Protein AF-A0A927UMN8-F1 (afdb_monomer)

Sequence (139 aa):
MKNSNGKIIIFMALLTMYALVTGAAAFLFEYYTVSTSEGELIFSFAMSWQLLLFIFELITIIIQLVTLILIFKKGTQKRYRILFVAGMCAVGAAALVTVYTIIADGFKPYPAGIYLTYTLLILIVRGIVIPKCIRKNYV

Mean predicted aligned error: 7.14 Å

Solvent-accessible surface area (backbone atoms only — not comparable to full-atom values): 7418 Å² total; per-residue (Å²): 132,80,73,59,62,60,54,53,53,50,50,43,53,51,47,52,52,49,45,51,53,48,50,50,50,49,51,52,52,52,50,50,52,41,64,77,39,78,68,48,86,77,79,44,86,69,58,58,52,56,53,51,49,46,50,55,42,46,52,30,46,51,53,36,46,55,34,49,56,47,36,73,77,58,71,45,74,68,50,52,50,51,36,34,50,35,18,45,50,42,28,51,53,35,46,51,51,29,54,47,39,32,70,76,72,37,94,31,74,72,66,31,46,54,41,46,53,50,26,50,49,39,34,49,45,43,38,42,46,53,41,55,64,53,51,73,76,78,114

Nearest PDB structures (foldseek):
  3plt-assembly1_B  TM=2.839E-01  e=5.819E+00  Saccharomyces cerevisiae
  3plt-assembly2_C-2  TM=2.879E-01  e=9.070E+00  Saccharomyces cerevisiae

Foldseek 3Di:
DPPLLVVLVVLLVVLVVVLVVLVVVLVVLVVVQCVVCVNPPPPDVVSVLSNVLSVLLNVLSVQLNVLSVVCSVPNDPVSLVSQQVSLVSNLVSLVVNLVVCCVPVNPDCPPNVVSVVVSVCSCPVRNPVSSVSNVVVV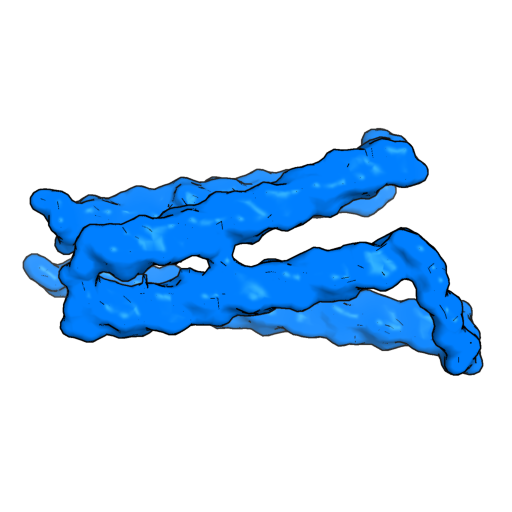D

Secondary structure (DSSP, 8-state):
-THHHHHHHHHHHHHHHHHHHHHHHHHHHHHHHHHHTTT-----TTHHHHHHHHHHHHHHHHHHHHHHHHHHH---HHHHHHHHHHHHHHHHHHHHHHHHHHHHH-S-TTTHHHHHHHHHHHIIIIIIIHHHHHHTTT-

pLDDT: mean 78.77, std 10.91, range [44.47, 92.69]

Radius of gyration: 17.11 Å; Cα contacts (8 Å, |Δi|>4): 117; chains: 1; bounding box: 51×21×45 Å

Structure (mmCIF, N/CA/C/O backbone):
data_AF-A0A927UMN8-F1
#
_entry.id   AF-A0A927UMN8-F1
#
loop_
_atom_site.group_PDB
_atom_site.id
_atom_site.type_symbol
_atom_site.label_atom_id
_atom_site.label_alt_id
_atom_site.label_comp_id
_atom_site.label_asym_id
_atom_site.label_entity_id
_atom_site.label_seq_id
_atom_site.pdbx_PDB_ins_code
_atom_site.Cartn_x
_atom_site.Cartn_y
_atom_site.Cartn_z
_atom_site.occupancy
_atom_site.B_iso_or_equiv
_atom_site.auth_seq_id
_atom_site.auth_comp_id
_atom_site.auth_asym_id
_atom_site.auth_atom_id
_atom_site.pdbx_PDB_model_num
ATOM 1 N N . MET A 1 1 ? -21.154 -8.378 19.586 1.00 44.47 1 MET A N 1
ATOM 2 C CA . MET A 1 1 ? -19.910 -7.569 19.488 1.00 44.47 1 MET A CA 1
ATOM 3 C C . MET A 1 1 ? -18.595 -8.358 19.279 1.00 44.47 1 MET A C 1
ATOM 5 O O . MET A 1 1 ? -17.577 -7.714 19.084 1.00 44.47 1 MET A O 1
ATOM 9 N N . LYS A 1 2 ? -18.554 -9.706 19.223 1.00 45.56 2 LYS A N 1
ATOM 10 C CA . LYS A 1 2 ? -17.284 -10.475 19.102 1.00 45.56 2 LYS A CA 1
ATOM 11 C C . LYS A 1 2 ? -16.654 -10.559 17.688 1.00 45.56 2 LYS A C 1
ATOM 13 O O . LYS A 1 2 ? -15.462 -10.805 17.581 1.00 45.56 2 LYS A O 1
ATOM 18 N N . ASN A 1 3 ? -17.410 -10.308 16.611 1.00 53.72 3 ASN A N 1
ATOM 19 C CA . ASN A 1 3 ? -16.966 -10.567 15.223 1.00 53.72 3 ASN A CA 1
ATOM 20 C C . ASN A 1 3 ? -16.183 -9.424 14.534 1.00 53.72 3 ASN A C 1
ATOM 22 O O . ASN A 1 3 ? -15.654 -9.619 13.441 1.00 53.72 3 ASN A O 1
ATOM 26 N N . SER A 1 4 ? -16.118 -8.228 15.132 1.00 62.22 4 SER A N 1
ATOM 27 C CA . SER A 1 4 ? -15.424 -7.064 14.543 1.00 62.22 4 SER A CA 1
ATOM 28 C C . SER A 1 4 ? -13.898 -7.183 14.665 1.00 62.22 4 SER A C 1
ATOM 30 O O . SER A 1 4 ? -13.160 -6.920 13.717 1.00 62.22 4 SER A O 1
ATOM 32 N N . ASN A 1 5 ? -13.424 -7.677 15.812 1.00 72.19 5 ASN A N 1
ATOM 33 C CA . ASN A 1 5 ? -12.001 -7.715 16.151 1.00 72.19 5 ASN A CA 1
ATOM 34 C C . ASN A 1 5 ? -11.208 -8.693 15.273 1.00 72.19 5 ASN A C 1
ATOM 36 O O . ASN A 1 5 ? -10.109 -8.361 14.840 1.00 72.19 5 ASN A O 1
ATOM 40 N N . GLY A 1 6 ? -11.786 -9.853 14.940 1.00 79.88 6 GLY A N 1
ATOM 41 C CA . GLY A 1 6 ? -11.154 -10.821 14.037 1.00 79.88 6 GLY A CA 1
ATOM 42 C C . GLY A 1 6 ? -10.919 -10.255 12.634 1.00 79.88 6 GLY A C 1
ATOM 43 O O . GLY A 1 6 ? -9.853 -10.448 12.059 1.00 79.88 6 GLY A O 1
ATOM 44 N N . LYS A 1 7 ? -11.865 -9.464 12.108 1.00 81.38 7 LYS A N 1
ATOM 45 C CA . LYS A 1 7 ? -11.720 -8.813 10.795 1.00 81.38 7 LYS A CA 1
ATOM 46 C C . LYS A 1 7 ? -10.606 -7.770 10.791 1.00 81.38 7 LYS A C 1
ATOM 48 O O . LYS A 1 7 ? -9.854 -7.694 9.828 1.00 81.38 7 LYS A O 1
ATOM 53 N N . ILE A 1 8 ? -10.482 -6.989 11.866 1.00 83.62 8 ILE A N 1
ATOM 54 C CA . ILE A 1 8 ? -9.401 -6.002 11.998 1.00 83.62 8 ILE A CA 1
ATOM 55 C C . ILE A 1 8 ? -8.039 -6.707 12.026 1.00 83.62 8 ILE A C 1
ATOM 57 O O . ILE A 1 8 ? -7.129 -6.265 11.335 1.00 83.62 8 ILE A O 1
ATOM 61 N N . ILE A 1 9 ? -7.912 -7.827 12.748 1.00 86.50 9 ILE A N 1
ATOM 62 C CA . ILE A 1 9 ? -6.679 -8.634 12.778 1.00 86.50 9 ILE A CA 1
ATOM 63 C C . ILE A 1 9 ? -6.326 -9.166 11.386 1.00 86.50 9 ILE A C 1
ATOM 65 O O . ILE A 1 9 ? -5.179 -9.037 10.966 1.00 86.50 9 ILE A O 1
ATOM 69 N N . ILE A 1 10 ? -7.307 -9.682 10.641 1.00 88.56 10 ILE A N 1
ATOM 70 C CA . ILE A 1 10 ? -7.097 -10.144 9.261 1.00 88.56 10 ILE A CA 1
ATOM 71 C C . ILE A 1 10 ? -6.607 -8.997 8.368 1.00 88.56 10 ILE A C 1
ATOM 73 O O . ILE A 1 10 ? -5.646 -9.172 7.626 1.00 88.56 10 ILE A O 1
ATOM 77 N N . PHE A 1 11 ? -7.218 -7.810 8.451 1.00 88.62 11 PHE A N 1
ATOM 78 C CA . PHE A 1 11 ? -6.776 -6.665 7.650 1.00 88.62 11 PHE A CA 1
ATOM 79 C C . PHE A 1 11 ? -5.403 -6.134 8.062 1.00 88.62 11 PHE A C 1
ATOM 81 O O . PHE A 1 11 ? -4.653 -5.694 7.193 1.00 88.62 11 PHE A O 1
ATOM 88 N N . MET A 1 12 ? -5.047 -6.202 9.348 1.00 88.44 12 MET A N 1
ATOM 89 C CA . MET A 1 12 ? -3.688 -5.892 9.796 1.00 88.44 12 MET A CA 1
ATOM 90 C C . MET A 1 12 ? -2.686 -6.876 9.188 1.00 88.44 12 MET A C 1
ATOM 92 O O . MET A 1 12 ? -1.733 -6.433 8.561 1.00 88.44 12 MET A O 1
ATOM 96 N N . ALA A 1 13 ? -2.940 -8.185 9.280 1.00 88.19 13 ALA A N 1
ATOM 97 C CA . ALA A 1 13 ? -2.072 -9.201 8.683 1.00 88.19 13 ALA A CA 1
ATOM 98 C C . ALA A 1 13 ? -1.935 -9.022 7.161 1.00 88.19 13 ALA A C 1
ATOM 100 O O . ALA A 1 13 ? -0.827 -9.076 6.628 1.00 88.19 13 ALA A O 1
ATOM 101 N N . LEU A 1 14 ? -3.042 -8.735 6.469 1.00 89.62 14 LEU A N 1
ATOM 102 C CA . LEU A 1 14 ? -3.048 -8.484 5.028 1.00 89.62 14 LEU A CA 1
ATOM 103 C C . LEU A 1 14 ? -2.192 -7.264 4.659 1.00 89.62 14 LEU A C 1
ATOM 105 O O . LEU A 1 14 ? -1.382 -7.346 3.742 1.00 89.62 14 LEU A O 1
ATOM 109 N N . LEU A 1 15 ? -2.337 -6.148 5.380 1.00 89.25 15 LEU A N 1
ATOM 110 C CA . LEU A 1 15 ? -1.537 -4.943 5.142 1.00 89.25 15 LEU A CA 1
ATOM 11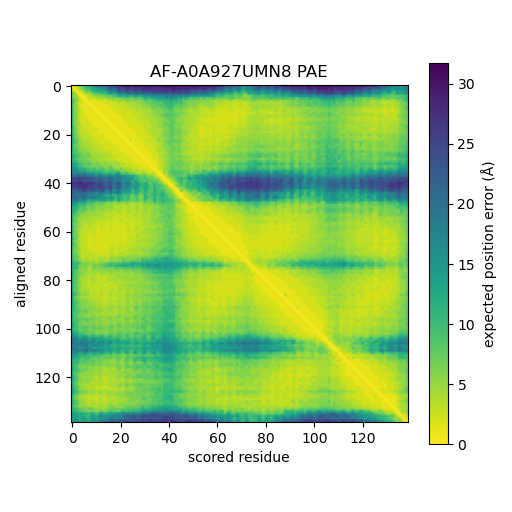1 C C . LEU A 1 15 ? -0.061 -5.144 5.500 1.00 89.25 15 LEU A C 1
ATOM 113 O O . LEU A 1 15 ? 0.798 -4.606 4.808 1.00 89.25 15 LEU A O 1
ATOM 117 N N . THR A 1 16 ? 0.252 -5.931 6.530 1.00 88.69 16 THR A N 1
ATOM 118 C CA . THR A 1 16 ? 1.638 -6.295 6.858 1.00 88.69 16 THR A CA 1
ATOM 119 C C . THR A 1 16 ? 2.269 -7.124 5.744 1.00 88.69 16 THR A C 1
ATOM 121 O O . THR A 1 16 ? 3.373 -6.805 5.310 1.00 88.69 16 THR A O 1
ATOM 124 N N . MET A 1 17 ? 1.565 -8.132 5.221 1.00 87.31 17 MET A N 1
ATOM 125 C CA . MET A 1 17 ? 2.035 -8.887 4.054 1.00 87.31 17 MET A CA 1
ATOM 126 C C . MET A 1 17 ? 2.243 -7.974 2.846 1.00 87.31 17 MET A C 1
ATOM 128 O O . MET A 1 17 ? 3.256 -8.076 2.161 1.00 87.31 17 MET A O 1
ATOM 132 N N . TYR A 1 18 ? 1.326 -7.034 2.624 1.00 86.12 18 TYR A N 1
ATOM 133 C CA . TYR A 1 18 ? 1.441 -6.060 1.545 1.00 86.12 18 TYR A CA 1
ATOM 134 C C . TYR A 1 18 ? 2.675 -5.157 1.701 1.00 86.12 18 TYR A C 1
ATOM 136 O O . TYR A 1 18 ? 3.393 -4.930 0.731 1.00 86.12 18 TYR A O 1
ATOM 144 N N . ALA A 1 19 ? 2.973 -4.699 2.923 1.00 85.56 19 ALA A N 1
ATOM 145 C CA . ALA A 1 19 ? 4.181 -3.929 3.218 1.00 85.56 19 ALA A CA 1
ATOM 146 C C . ALA A 1 19 ? 5.458 -4.732 2.938 1.00 85.56 19 ALA A C 1
ATOM 148 O O . ALA A 1 19 ? 6.384 -4.198 2.333 1.00 85.56 19 ALA A O 1
ATOM 149 N N . LEU A 1 20 ? 5.497 -6.009 3.334 1.00 87.00 20 LEU A N 1
ATOM 150 C CA . LEU A 1 20 ? 6.648 -6.885 3.093 1.00 87.00 20 LEU A CA 1
ATOM 151 C C . LEU A 1 20 ? 6.884 -7.109 1.599 1.00 87.00 20 LEU A C 1
ATOM 153 O O . LEU A 1 20 ? 8.012 -6.975 1.138 1.00 87.00 20 LEU A O 1
ATOM 157 N N . VAL A 1 21 ? 5.824 -7.394 0.837 1.00 84.69 21 VAL A N 1
ATOM 158 C CA . VAL A 1 21 ? 5.919 -7.575 -0.619 1.00 84.69 21 VAL A CA 1
ATOM 159 C C . VAL A 1 21 ? 6.356 -6.277 -1.302 1.00 84.69 21 VAL A C 1
ATOM 161 O O . VAL A 1 21 ? 7.235 -6.313 -2.157 1.00 84.69 21 VAL A O 1
ATOM 164 N N . THR A 1 22 ? 5.808 -5.130 -0.889 1.00 83.81 22 THR A N 1
ATOM 165 C CA . THR A 1 22 ? 6.197 -3.812 -1.424 1.00 83.81 22 THR A CA 1
ATOM 166 C C . THR A 1 22 ? 7.666 -3.506 -1.124 1.00 83.81 22 THR A C 1
ATOM 168 O O . THR A 1 22 ? 8.401 -3.079 -2.009 1.00 83.81 22 THR A O 1
ATOM 171 N N . GLY A 1 23 ? 8.119 -3.764 0.106 1.00 81.94 23 GLY A N 1
ATOM 172 C CA . GLY A 1 23 ? 9.514 -3.570 0.503 1.00 81.94 23 GLY A CA 1
ATOM 173 C C . GLY A 1 23 ? 10.474 -4.501 -0.240 1.00 81.94 23 GLY A C 1
ATOM 174 O O . GLY A 1 23 ? 11.506 -4.050 -0.726 1.00 81.94 23 GLY A O 1
ATOM 175 N N . ALA A 1 24 ? 10.114 -5.779 -0.395 1.00 79.62 24 ALA A N 1
ATOM 176 C CA . ALA A 1 24 ? 10.900 -6.736 -1.172 1.00 79.62 24 ALA A CA 1
ATOM 177 C C . ALA A 1 24 ? 10.989 -6.333 -2.652 1.00 79.62 24 ALA A C 1
ATOM 179 O O . ALA A 1 24 ? 12.064 -6.414 -3.240 1.00 79.62 24 ALA A O 1
ATOM 180 N N . ALA A 1 25 ? 9.890 -5.855 -3.243 1.00 80.56 25 ALA A N 1
ATOM 181 C CA . ALA A 1 25 ? 9.877 -5.355 -4.614 1.00 80.56 25 ALA A CA 1
ATOM 182 C C . ALA A 1 25 ? 10.769 -4.116 -4.782 1.00 80.56 25 ALA A C 1
ATOM 184 O O . ALA A 1 25 ? 11.542 -4.059 -5.735 1.00 80.56 25 ALA A O 1
ATOM 185 N N . ALA A 1 26 ? 10.717 -3.166 -3.842 1.00 80.38 26 ALA A N 1
ATOM 186 C CA . ALA A 1 26 ? 11.587 -1.992 -3.849 1.00 80.38 26 ALA A CA 1
ATOM 187 C C . ALA A 1 26 ? 13.073 -2.379 -3.750 1.00 80.38 26 ALA A C 1
ATOM 189 O O . ALA A 1 26 ? 13.887 -1.881 -4.522 1.00 80.38 26 ALA A O 1
ATOM 190 N N . PHE A 1 27 ? 13.412 -3.320 -2.862 1.00 78.62 27 PHE A N 1
ATOM 191 C CA . PHE A 1 27 ? 14.780 -3.816 -2.707 1.00 78.62 27 PHE A CA 1
ATOM 192 C C . PHE A 1 27 ? 15.284 -4.542 -3.961 1.00 78.62 27 PHE A C 1
ATOM 194 O O . PHE A 1 27 ? 16.393 -4.285 -4.420 1.00 78.62 27 PHE A O 1
ATOM 201 N N . LEU A 1 28 ? 14.470 -5.427 -4.547 1.00 80.12 28 LEU A N 1
ATOM 202 C CA . LEU A 1 28 ? 14.819 -6.120 -5.792 1.00 80.12 28 LEU A CA 1
ATOM 203 C C . LEU A 1 28 ? 14.986 -5.145 -6.961 1.00 80.12 28 LEU A C 1
ATOM 205 O O . LEU A 1 28 ? 15.874 -5.331 -7.789 1.00 80.12 28 LEU A O 1
ATOM 209 N N . PHE A 1 29 ? 14.152 -4.109 -7.019 1.00 76.56 29 PHE A N 1
ATOM 210 C CA . PHE A 1 29 ? 14.243 -3.062 -8.028 1.00 76.56 29 PHE A CA 1
ATOM 211 C C . PHE A 1 29 ? 15.541 -2.254 -7.905 1.00 76.56 29 PHE A C 1
ATOM 213 O O . PHE A 1 29 ? 16.235 -2.039 -8.902 1.00 76.56 29 PHE A O 1
ATOM 220 N N . GLU A 1 30 ? 15.899 -1.845 -6.687 1.00 74.56 30 GLU A N 1
ATOM 221 C CA . GLU A 1 30 ? 17.156 -1.147 -6.412 1.00 74.56 30 GLU A CA 1
ATOM 222 C C . GLU A 1 30 ? 18.367 -2.040 -6.719 1.00 74.56 30 GLU A C 1
ATOM 224 O O . GLU A 1 30 ? 19.275 -1.619 -7.434 1.00 74.56 30 GLU A O 1
ATOM 229 N N . TYR A 1 31 ? 18.341 -3.303 -6.281 1.00 78.00 31 TYR A N 1
ATOM 230 C CA . TYR A 1 31 ? 19.392 -4.278 -6.579 1.00 78.00 31 TYR A CA 1
ATOM 231 C C . TYR A 1 31 ? 19.580 -4.484 -8.085 1.00 78.00 31 TYR A C 1
ATOM 233 O O . TYR A 1 31 ? 20.708 -4.421 -8.575 1.00 78.00 31 TYR A O 1
ATOM 241 N N . TYR A 1 32 ? 18.486 -4.689 -8.830 1.00 75.19 32 TYR A N 1
ATOM 242 C CA . TYR A 1 32 ? 18.534 -4.826 -10.285 1.00 75.19 32 TYR A CA 1
ATOM 243 C C . TYR A 1 32 ? 19.187 -3.596 -10.913 1.00 75.19 32 TYR A C 1
ATOM 245 O O . TYR A 1 32 ? 20.148 -3.746 -11.660 1.00 75.19 32 TYR A O 1
ATOM 253 N N . THR A 1 33 ? 18.741 -2.400 -10.521 1.00 71.00 33 THR A N 1
ATOM 254 C CA . THR A 1 33 ? 19.280 -1.126 -11.013 1.00 71.00 33 THR A CA 1
ATOM 255 C C . THR A 1 33 ? 20.793 -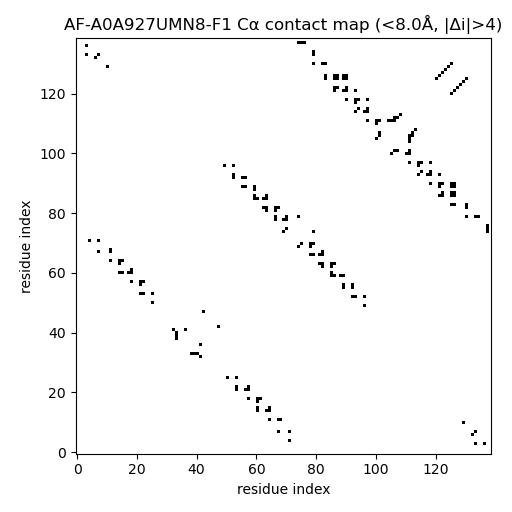1.051 -10.828 1.00 71.00 33 THR A C 1
ATOM 257 O O . THR A 1 33 ? 21.507 -0.895 -11.816 1.00 71.00 33 THR A O 1
ATOM 260 N N . VAL A 1 34 ? 21.280 -1.257 -9.599 1.00 72.94 34 VAL A N 1
ATOM 261 C CA . VAL A 1 34 ? 22.714 -1.204 -9.262 1.00 72.94 34 VAL A CA 1
ATOM 262 C C . VAL A 1 34 ? 23.515 -2.277 -10.004 1.00 72.94 34 VAL A C 1
ATOM 264 O O . VAL A 1 34 ? 24.623 -2.016 -10.469 1.00 72.94 34 VAL A O 1
ATOM 267 N N . SER A 1 35 ? 22.963 -3.488 -10.131 1.00 74.81 35 SER A N 1
ATOM 268 C CA . SER A 1 35 ? 23.640 -4.601 -10.805 1.00 74.81 35 SER A CA 1
ATOM 269 C C . SER A 1 35 ? 23.769 -4.387 -12.315 1.00 74.81 35 SER A C 1
ATOM 271 O O . SER A 1 35 ? 24.815 -4.680 -12.886 1.00 74.81 35 SER A O 1
ATOM 273 N N . THR A 1 36 ? 22.736 -3.837 -12.962 1.00 74.31 36 THR A N 1
ATOM 274 C CA . THR A 1 36 ? 22.752 -3.548 -14.404 1.00 74.31 36 THR A CA 1
ATOM 275 C C . THR A 1 36 ? 23.567 -2.319 -14.765 1.00 74.31 36 THR A C 1
ATOM 277 O O . THR A 1 36 ? 23.966 -2.178 -15.916 1.00 74.31 36 THR A O 1
ATOM 280 N N . SER A 1 37 ? 23.802 -1.430 -13.804 1.00 67.44 37 SER A N 1
ATOM 281 C CA . SER A 1 37 ? 24.564 -0.208 -14.015 1.00 67.44 37 SER A CA 1
ATOM 282 C C . SER A 1 37 ? 26.052 -0.346 -13.684 1.00 67.44 37 SER A C 1
ATOM 284 O O . SER A 1 37 ? 26.757 0.656 -13.681 1.00 67.44 37 SER A O 1
ATOM 286 N N . GLU A 1 38 ? 26.529 -1.557 -13.367 1.00 69.69 38 GLU A N 1
ATOM 287 C CA . GLU A 1 38 ? 27.914 -1.835 -12.944 1.00 69.69 38 GLU A CA 1
ATOM 288 C C . GLU A 1 38 ? 28.399 -0.944 -11.777 1.00 69.69 38 GLU A C 1
ATOM 290 O O . GLU A 1 38 ? 29.594 -0.728 -11.585 1.00 69.69 38 GLU A O 1
ATOM 295 N N . GLY A 1 39 ? 27.472 -0.433 -10.959 1.00 60.06 39 GLY A N 1
ATOM 296 C CA . GLY A 1 39 ? 27.776 0.499 -9.871 1.00 60.06 39 GLY A CA 1
ATOM 297 C C . GLY A 1 39 ? 27.834 1.978 -10.273 1.00 60.06 39 GLY A C 1
ATOM 298 O O . GLY A 1 39 ? 27.960 2.828 -9.389 1.00 60.06 39 GLY A O 1
ATOM 299 N N . GLU A 1 40 ? 27.663 2.326 -11.551 1.00 57.72 40 GLU A N 1
ATOM 300 C CA . GLU A 1 40 ? 27.357 3.704 -11.932 1.00 57.72 40 GLU A CA 1
ATOM 301 C C . GLU A 1 40 ? 25.923 4.030 -11.495 1.00 57.72 40 GLU A C 1
ATOM 303 O O . GLU A 1 40 ? 24.980 3.290 -11.769 1.00 57.72 40 GLU A O 1
ATOM 308 N N . LEU A 1 41 ? 25.722 5.128 -10.765 1.00 55.03 41 LEU A N 1
ATOM 309 C CA . LEU A 1 41 ? 24.382 5.577 -10.380 1.00 55.03 41 LEU A CA 1
ATOM 310 C C . LEU A 1 41 ? 23.649 6.107 -11.619 1.00 55.03 41 LEU A C 1
ATOM 312 O O . LEU A 1 41 ? 23.593 7.314 -11.859 1.00 55.03 41 LEU A O 1
ATOM 316 N N . ILE A 1 42 ? 23.055 5.209 -12.406 1.00 53.62 42 ILE A N 1
ATOM 317 C CA . ILE A 1 42 ? 22.145 5.579 -13.490 1.00 53.62 42 ILE A CA 1
ATOM 318 C C . ILE A 1 42 ? 20.808 5.965 -12.846 1.00 53.62 42 ILE A C 1
ATOM 320 O O . ILE A 1 42 ? 19.839 5.207 -12.834 1.00 53.62 42 ILE A O 1
ATOM 324 N N . PHE A 1 43 ? 20.743 7.179 -12.295 1.00 51.53 43 PHE A N 1
ATOM 325 C CA . PHE A 1 43 ? 19.476 7.836 -11.987 1.00 51.53 43 PHE A CA 1
ATOM 326 C C . PHE A 1 43 ? 18.786 8.201 -13.305 1.00 51.53 43 PHE A C 1
ATOM 328 O O . PHE A 1 43 ? 18.781 9.355 -13.733 1.00 51.53 43 PHE A O 1
ATOM 335 N N . SER A 1 44 ? 18.195 7.214 -13.983 1.00 59.44 44 SER A N 1
ATOM 336 C CA . SER A 1 44 ? 17.260 7.531 -15.056 1.00 59.44 44 SER A CA 1
ATOM 337 C C . SER A 1 4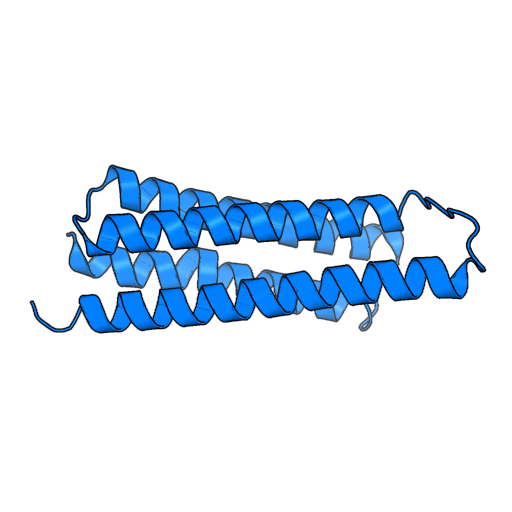4 ? 16.006 8.148 -14.434 1.00 59.44 44 SER A C 1
ATOM 339 O O . SER A 1 44 ? 15.511 7.704 -13.393 1.00 59.44 44 SER A O 1
ATOM 341 N N . PHE A 1 45 ? 15.465 9.174 -15.088 1.00 55.44 45 PHE A N 1
ATOM 342 C CA . PHE A 1 45 ? 14.227 9.830 -14.664 1.00 55.44 45 PHE A CA 1
ATOM 343 C C . PHE A 1 45 ? 13.014 8.883 -14.697 1.00 55.44 45 PHE A C 1
ATOM 345 O O . PHE A 1 45 ? 11.949 9.273 -14.259 1.00 55.44 45 PHE A O 1
ATOM 352 N N . ALA A 1 46 ? 13.130 7.660 -15.219 1.00 59.59 46 ALA A N 1
ATOM 353 C CA . ALA A 1 46 ? 12.083 6.643 -15.128 1.00 59.59 46 ALA A CA 1
ATOM 354 C C . ALA A 1 46 ? 12.208 5.811 -13.835 1.00 59.59 46 ALA A C 1
ATOM 356 O O . ALA A 1 46 ? 11.205 5.517 -13.182 1.00 59.59 46 ALA A O 1
ATOM 357 N N . MET A 1 47 ? 13.438 5.487 -13.416 1.00 61.75 47 MET A N 1
ATOM 358 C CA . MET A 1 47 ? 13.701 4.660 -12.231 1.00 61.75 47 MET A CA 1
ATOM 359 C C . MET A 1 47 ? 13.473 5.404 -10.908 1.00 61.75 47 MET A C 1
ATOM 361 O O . MET A 1 47 ? 12.957 4.825 -9.949 1.00 61.75 47 MET A O 1
ATOM 365 N N . SER A 1 48 ? 13.788 6.700 -10.853 1.00 66.12 48 SER A N 1
ATOM 366 C CA . SER A 1 48 ? 13.620 7.517 -9.641 1.00 66.12 48 SER A CA 1
ATOM 367 C C . SER A 1 48 ? 12.158 7.662 -9.198 1.00 66.12 48 SER A C 1
ATOM 369 O O . SER A 1 48 ? 11.869 7.715 -8.000 1.00 66.12 48 SER A O 1
ATOM 371 N N . TRP A 1 49 ? 11.213 7.665 -10.141 1.00 68.69 49 TRP A N 1
ATOM 372 C CA . TRP A 1 49 ? 9.789 7.791 -9.825 1.00 68.69 49 TRP A CA 1
ATOM 373 C C . TRP A 1 49 ? 9.190 6.485 -9.313 1.00 68.69 49 TRP A C 1
ATOM 375 O O . TRP A 1 49 ? 8.392 6.524 -8.379 1.00 68.69 49 TRP A O 1
ATOM 385 N N . GLN A 1 50 ? 9.599 5.332 -9.851 1.00 71.81 50 GLN A N 1
ATOM 386 C CA . GLN A 1 50 ? 9.150 4.022 -9.355 1.00 71.81 50 GLN A CA 1
ATOM 387 C C . GLN A 1 50 ? 9.543 3.813 -7.885 1.00 71.81 50 GLN A C 1
ATOM 389 O O . GLN A 1 50 ? 8.720 3.362 -7.087 1.00 71.81 50 GLN A O 1
ATOM 394 N N . LEU A 1 51 ? 10.749 4.239 -7.496 1.00 75.25 51 LEU A N 1
ATOM 395 C CA . LEU A 1 51 ? 11.192 4.200 -6.101 1.00 75.25 51 LEU A CA 1
ATOM 396 C C . LEU A 1 51 ? 10.353 5.118 -5.196 1.00 75.25 51 LEU A C 1
ATOM 398 O O . LEU A 1 51 ? 9.896 4.693 -4.134 1.00 75.25 51 LEU A O 1
ATOM 402 N N . LEU A 1 52 ? 10.087 6.357 -5.628 1.00 77.44 52 LEU A N 1
ATOM 403 C CA . LEU A 1 52 ? 9.207 7.278 -4.896 1.00 77.44 52 LEU A CA 1
ATOM 4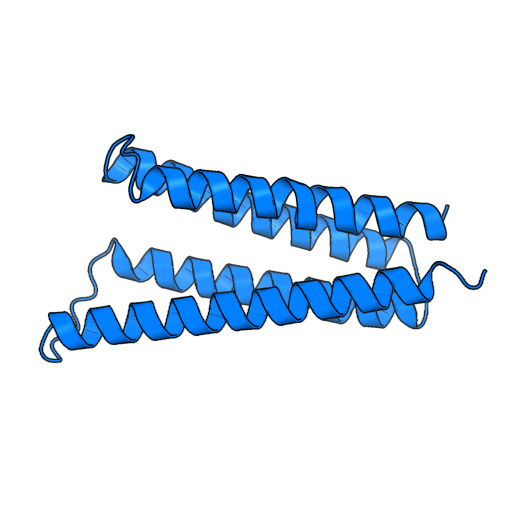04 C C . LEU A 1 52 ? 7.809 6.686 -4.687 1.00 77.44 52 LEU A C 1
ATOM 406 O O . LEU A 1 52 ? 7.228 6.836 -3.613 1.00 77.44 52 LEU A O 1
ATOM 410 N N . LEU A 1 53 ? 7.279 5.980 -5.683 1.00 77.69 53 LEU A N 1
ATOM 411 C CA . LEU A 1 53 ? 5.973 5.331 -5.604 1.00 77.69 53 LEU A CA 1
ATOM 412 C C . LEU A 1 53 ? 5.954 4.196 -4.577 1.00 77.69 53 LEU A C 1
ATOM 414 O O . LEU A 1 53 ? 5.023 4.143 -3.772 1.00 77.69 53 LEU A O 1
ATOM 418 N N . PHE A 1 54 ? 6.999 3.363 -4.523 1.00 80.50 54 PHE A N 1
ATOM 419 C CA . PHE A 1 54 ? 7.141 2.362 -3.461 1.00 80.50 54 PHE A CA 1
ATOM 420 C C . PHE A 1 54 ? 7.202 3.004 -2.069 1.00 80.50 54 PHE A C 1
ATOM 422 O O . PHE A 1 54 ? 6.575 2.509 -1.130 1.00 80.50 54 PHE A O 1
ATOM 429 N N . ILE A 1 55 ? 7.891 4.140 -1.933 1.00 83.75 55 ILE A N 1
ATOM 430 C CA . ILE A 1 55 ? 7.961 4.888 -0.670 1.00 83.75 55 ILE A CA 1
ATOM 431 C C . ILE A 1 55 ? 6.579 5.429 -0.275 1.00 83.75 55 ILE A C 1
ATOM 433 O O . ILE A 1 55 ? 6.135 5.214 0.857 1.00 83.75 55 ILE A O 1
ATOM 437 N N . PHE A 1 56 ? 5.863 6.092 -1.190 1.00 84.50 56 PHE A N 1
ATOM 438 C CA . PHE A 1 56 ? 4.503 6.581 -0.928 1.00 84.50 56 PHE A CA 1
ATOM 439 C C . PHE A 1 56 ? 3.553 5.443 -0.558 1.00 84.50 56 PHE A C 1
ATOM 441 O O . PHE A 1 56 ? 2.728 5.572 0.354 1.00 84.50 56 PHE A O 1
ATOM 448 N N . GLU A 1 57 ? 3.687 4.305 -1.226 1.00 84.19 57 GLU A N 1
ATOM 449 C CA . GLU A 1 57 ? 2.906 3.125 -0.918 1.00 84.19 57 GLU A CA 1
ATOM 450 C C . GLU A 1 57 ? 3.186 2.606 0.496 1.00 84.19 57 GLU A C 1
ATOM 452 O O . GLU A 1 57 ? 2.243 2.459 1.279 1.00 84.19 57 GLU A O 1
ATOM 457 N N . LEU A 1 58 ? 4.453 2.433 0.873 1.00 87.69 58 LEU A N 1
ATOM 458 C CA . LEU A 1 58 ? 4.839 2.037 2.229 1.00 87.69 58 LEU A CA 1
ATOM 459 C C . LEU A 1 58 ? 4.288 3.004 3.285 1.00 87.69 58 LEU A C 1
ATOM 461 O O . LEU A 1 58 ? 3.693 2.558 4.269 1.00 87.69 58 LEU A O 1
ATOM 465 N N . ILE A 1 59 ? 4.388 4.317 3.056 1.00 90.44 59 ILE A N 1
ATOM 466 C CA . ILE A 1 59 ? 3.840 5.338 3.963 1.00 90.44 59 ILE A CA 1
ATOM 467 C C . ILE A 1 59 ? 2.328 5.155 4.138 1.00 90.44 59 ILE A C 1
ATOM 469 O O . ILE A 1 59 ? 1.830 5.118 5.267 1.00 90.44 59 ILE A O 1
ATOM 473 N N . THR A 1 60 ? 1.575 5.005 3.045 1.00 90.81 60 THR A N 1
ATOM 474 C CA . THR A 1 60 ? 0.116 4.827 3.135 1.00 90.81 60 THR A CA 1
ATOM 475 C C . THR A 1 60 ? -0.269 3.518 3.828 1.00 90.81 60 THR A C 1
ATOM 477 O O . THR A 1 60 ? -1.255 3.501 4.570 1.00 90.81 60 THR A O 1
ATOM 480 N N . ILE A 1 61 ? 0.499 2.436 3.650 1.00 90.19 61 ILE A N 1
ATOM 481 C CA . ILE A 1 61 ? 0.274 1.164 4.354 1.00 90.19 61 ILE A CA 1
ATOM 482 C C . ILE A 1 61 ? 0.517 1.334 5.856 1.00 90.19 61 ILE A C 1
ATOM 484 O O . ILE A 1 61 ? -0.325 0.925 6.656 1.00 90.19 61 ILE A O 1
ATOM 488 N N . ILE A 1 62 ? 1.614 1.992 6.246 1.00 91.12 62 ILE A N 1
ATOM 489 C CA . ILE A 1 62 ? 1.935 2.279 7.652 1.00 91.12 62 ILE A CA 1
ATOM 490 C C . ILE A 1 62 ? 0.818 3.107 8.296 1.00 91.12 62 ILE A C 1
ATOM 492 O O . ILE A 1 62 ? 0.336 2.759 9.377 1.00 91.12 62 ILE A O 1
ATOM 496 N N . ILE A 1 63 ? 0.340 4.157 7.621 1.00 92.69 63 ILE A N 1
ATOM 497 C CA . ILE A 1 63 ? -0.776 4.977 8.114 1.00 92.69 63 ILE A CA 1
ATOM 498 C C . ILE A 1 63 ? -2.034 4.120 8.310 1.00 92.69 63 ILE A C 1
ATOM 500 O O . ILE A 1 63 ? -2.703 4.241 9.342 1.00 92.69 63 ILE A O 1
ATOM 504 N N . GLN A 1 64 ? -2.363 3.239 7.360 1.00 90.81 64 GLN A N 1
ATOM 505 C CA . GLN A 1 64 ? -3.518 2.347 7.486 1.00 90.81 64 GLN A CA 1
ATOM 506 C C . GLN A 1 64 ? -3.347 1.346 8.637 1.00 90.81 64 GLN A C 1
ATOM 508 O O . GLN A 1 64 ? -4.285 1.183 9.417 1.00 90.81 64 GLN A O 1
ATOM 513 N N . LEU A 1 65 ? -2.164 0.751 8.816 1.00 92.06 65 LEU A N 1
ATOM 514 C CA . LEU A 1 65 ? -1.853 -0.154 9.930 1.00 92.06 65 LEU A CA 1
ATOM 515 C C . LEU A 1 65 ? -2.012 0.535 11.289 1.00 92.06 65 LEU A C 1
ATOM 517 O O . LEU A 1 65 ? -2.760 0.054 12.143 1.00 92.06 65 LEU A O 1
ATOM 521 N N . VAL A 1 66 ? -1.378 1.695 11.476 1.00 91.94 66 VAL A N 1
ATOM 522 C CA . VAL A 1 66 ? -1.490 2.480 12.716 1.00 91.94 66 VAL A CA 1
ATOM 523 C C . VAL A 1 66 ? -2.949 2.843 12.981 1.00 91.94 66 VAL A C 1
ATOM 525 O O . VAL A 1 66 ? -3.446 2.704 14.101 1.00 91.94 66 VAL A O 1
ATOM 528 N N . THR A 1 67 ? -3.676 3.250 11.941 1.00 89.94 67 THR A N 1
ATOM 529 C CA . THR A 1 67 ? -5.089 3.612 12.070 1.00 89.94 67 THR A CA 1
ATOM 530 C C . THR A 1 67 ? -5.952 2.408 12.449 1.00 89.94 67 THR A C 1
ATOM 532 O O . THR A 1 67 ? -6.819 2.547 13.312 1.00 89.94 67 THR A O 1
ATOM 535 N N . LEU A 1 68 ? -5.702 1.220 11.890 1.00 89.56 68 LEU A N 1
ATOM 536 C CA . LEU A 1 68 ? -6.392 -0.015 12.280 1.00 89.56 68 LEU A CA 1
ATOM 537 C C . LEU A 1 68 ? -6.139 -0.384 13.741 1.00 89.56 68 LEU A C 1
ATOM 539 O O . LEU A 1 68 ? -7.093 -0.704 14.449 1.00 89.56 68 LEU A O 1
ATOM 543 N N . ILE A 1 69 ? -4.897 -0.272 14.220 1.00 88.31 69 ILE A N 1
ATOM 544 C CA . ILE A 1 69 ? -4.551 -0.510 15.631 1.00 88.31 69 ILE A CA 1
ATOM 545 C C . ILE A 1 69 ? -5.305 0.469 16.541 1.00 88.31 69 ILE A C 1
ATOM 547 O O . ILE A 1 69 ? -5.849 0.092 17.583 1.00 88.31 69 ILE A O 1
ATOM 551 N N . LEU A 1 70 ? -5.385 1.742 16.147 1.00 87.44 70 LEU A N 1
ATOM 552 C CA . LEU A 1 70 ? -6.146 2.742 16.893 1.00 87.44 70 LEU A CA 1
ATOM 553 C C . LEU A 1 70 ? -7.652 2.436 16.881 1.00 87.44 70 LEU A C 1
ATOM 555 O O . LEU A 1 70 ? -8.312 2.583 17.911 1.00 87.44 70 LEU A O 1
ATOM 559 N N . ILE A 1 71 ? -8.200 1.992 15.749 1.00 85.12 71 ILE A N 1
ATOM 560 C CA . ILE A 1 71 ? -9.603 1.576 15.619 1.00 85.12 71 ILE A CA 1
ATOM 561 C C . ILE A 1 71 ? -9.893 0.354 16.501 1.00 85.12 71 ILE A C 1
ATOM 563 O O . ILE A 1 71 ? -10.905 0.353 17.202 1.00 85.12 71 ILE A O 1
ATOM 567 N N . PHE A 1 72 ? -8.977 -0.618 16.546 1.00 84.06 72 PHE A N 1
ATOM 568 C CA . PHE A 1 72 ? -9.062 -1.799 17.407 1.00 84.06 72 PHE A CA 1
ATOM 569 C C . PHE A 1 72 ? -9.194 -1.424 18.889 1.00 84.06 72 PHE A C 1
ATOM 571 O O . PHE A 1 72 ? -10.022 -1.992 19.596 1.00 84.06 72 PHE A O 1
ATOM 578 N N . LYS A 1 73 ? -8.423 -0.430 19.354 1.00 81.88 73 LYS A N 1
ATOM 579 C CA . LYS A 1 73 ? -8.499 0.058 20.743 1.00 81.88 73 LYS A CA 1
ATOM 580 C C . LYS A 1 73 ? -9.772 0.864 21.019 1.00 81.88 73 LYS A C 1
ATOM 582 O O . LYS A 1 73 ? -10.392 0.698 22.064 1.00 81.88 73 LYS A O 1
ATOM 587 N N . LYS A 1 74 ? -10.130 1.787 20.120 1.00 79.88 74 LYS A N 1
ATOM 588 C CA . LYS A 1 74 ? -11.334 2.632 20.221 1.00 79.88 74 LYS A CA 1
ATOM 589 C C . LYS A 1 74 ? -11.665 3.207 18.847 1.00 79.88 74 LYS A C 1
ATOM 591 O O . LYS A 1 74 ? -10.982 4.114 18.368 1.00 79.88 74 LYS A O 1
ATOM 596 N N . GLY A 1 75 ? -12.708 2.713 18.195 1.00 78.00 75 GLY A N 1
ATOM 597 C CA . GLY A 1 75 ? -13.092 3.265 16.899 1.00 78.00 75 GLY A CA 1
ATOM 598 C C . GLY A 1 75 ? -13.779 4.616 17.036 1.00 78.00 75 GLY A C 1
ATOM 599 O O . GLY A 1 75 ? -14.613 4.826 17.912 1.00 78.00 75 GLY A O 1
ATOM 600 N N . THR A 1 76 ? -13.403 5.549 16.166 1.00 83.12 76 THR A N 1
ATOM 601 C CA . THR A 1 76 ? -14.039 6.864 16.043 1.00 83.12 76 THR A CA 1
ATOM 602 C C . THR A 1 76 ? -14.226 7.200 14.568 1.00 83.12 76 THR A C 1
ATOM 604 O O . THR A 1 76 ? -13.445 6.758 13.721 1.00 83.12 76 THR A O 1
ATOM 607 N N . GLN A 1 77 ? -15.217 8.039 14.254 1.00 82.38 77 GLN A N 1
ATOM 608 C CA . GLN A 1 77 ? -15.460 8.529 12.888 1.00 82.38 77 GLN A CA 1
ATOM 609 C C . GLN A 1 77 ? -14.216 9.198 12.276 1.00 82.38 77 GLN A C 1
ATOM 611 O O . GLN A 1 77 ? -13.918 9.004 11.098 1.00 82.38 77 GLN A O 1
ATOM 616 N N . LYS A 1 78 ? -13.428 9.928 13.082 1.00 86.38 78 LYS A N 1
ATOM 617 C CA . LYS A 1 78 ? -12.169 10.546 12.632 1.00 86.38 78 LYS A CA 1
ATOM 618 C C . LYS A 1 78 ? -11.146 9.497 12.183 1.00 86.38 78 LYS A C 1
ATOM 620 O O . LYS A 1 78 ? -10.557 9.648 11.119 1.00 86.38 78 LYS A O 1
ATOM 625 N N . ARG A 1 79 ? -10.963 8.419 12.955 1.00 85.88 79 ARG A N 1
ATOM 626 C CA . ARG A 1 79 ? -10.035 7.325 12.610 1.00 85.88 79 ARG A CA 1
ATOM 627 C C . ARG A 1 79 ? -10.492 6.585 11.353 1.00 85.88 79 ARG A C 1
ATOM 629 O O . ARG A 1 79 ? -9.677 6.299 10.487 1.00 85.88 79 ARG A O 1
ATOM 636 N N . TYR A 1 80 ? -11.797 6.365 11.207 1.00 85.00 80 TYR A N 1
ATOM 637 C CA . TYR A 1 80 ? -12.358 5.801 9.981 1.00 85.00 80 TYR A CA 1
ATOM 638 C C . TYR A 1 80 ? -12.071 6.671 8.744 1.00 85.00 80 TYR A C 1
ATOM 640 O O . TYR A 1 80 ? -11.643 6.154 7.713 1.00 85.00 80 TYR A O 1
ATOM 648 N N . ARG A 1 81 ? -12.247 7.997 8.847 1.00 86.75 81 ARG A N 1
ATOM 649 C CA . ARG A 1 81 ? -11.917 8.921 7.748 1.00 86.75 81 ARG A CA 1
ATOM 650 C C . ARG A 1 81 ? -10.440 8.851 7.363 1.00 86.75 81 ARG A C 1
ATOM 652 O O . ARG A 1 81 ? -10.153 8.790 6.176 1.00 86.75 81 ARG A O 1
ATOM 659 N N . ILE A 1 82 ? -9.525 8.806 8.335 1.00 88.12 82 ILE A N 1
ATOM 660 C CA . ILE A 1 82 ? -8.081 8.671 8.065 1.00 88.12 82 ILE A CA 1
ATOM 661 C C . ILE A 1 82 ? -7.790 7.368 7.310 1.00 88.12 82 ILE A C 1
ATOM 663 O O . ILE A 1 82 ? -7.083 7.394 6.307 1.00 88.12 82 ILE A O 1
ATOM 667 N N . LEU A 1 83 ? -8.383 6.249 7.740 1.00 89.94 83 LEU A N 1
ATOM 668 C CA . LEU A 1 83 ? -8.221 4.950 7.082 1.00 89.94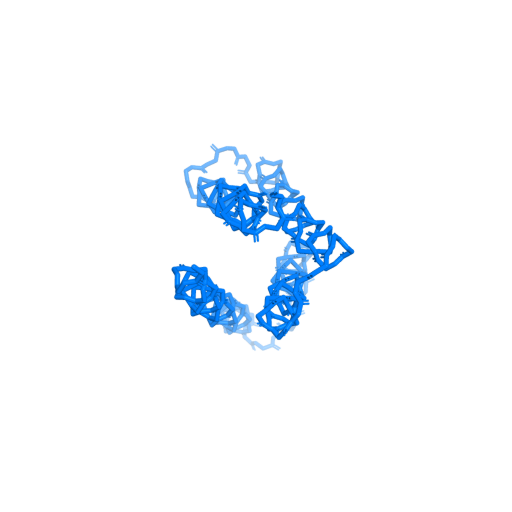 83 LEU A CA 1
ATOM 669 C C . LEU A 1 83 ? -8.666 4.988 5.612 1.00 89.94 83 LEU A C 1
ATOM 671 O O . LEU A 1 83 ? -7.972 4.464 4.739 1.00 89.94 83 LEU A O 1
ATOM 675 N N . PHE A 1 84 ? -9.822 5.606 5.353 1.00 88.31 84 PHE A N 1
ATOM 676 C CA . PHE A 1 84 ? -10.377 5.747 4.009 1.00 88.31 84 PHE A CA 1
ATOM 677 C C . PHE A 1 84 ? -9.521 6.668 3.134 1.00 88.31 84 PHE A C 1
ATOM 679 O O . PHE A 1 84 ? -9.167 6.290 2.022 1.00 88.31 84 PHE A O 1
ATOM 686 N N . VAL A 1 85 ? -9.140 7.842 3.646 1.00 89.25 85 VAL A N 1
ATOM 687 C CA . VAL A 1 85 ? -8.302 8.803 2.913 1.00 89.25 85 VAL A CA 1
ATOM 688 C C . VAL A 1 85 ? -6.947 8.188 2.570 1.00 89.25 85 VAL A C 1
ATOM 690 O O . VAL A 1 85 ? -6.535 8.267 1.421 1.00 89.25 85 VAL A O 1
ATOM 693 N N . ALA A 1 86 ? -6.295 7.499 3.511 1.00 88.69 86 ALA A N 1
ATOM 694 C CA . ALA A 1 86 ? -5.032 6.813 3.242 1.00 88.69 86 ALA A CA 1
ATOM 695 C C . ALA A 1 86 ? -5.169 5.737 2.149 1.00 88.69 86 ALA A C 1
ATOM 697 O O . ALA A 1 86 ? -4.285 5.602 1.306 1.00 88.69 86 ALA A O 1
ATOM 698 N N . GLY A 1 87 ? -6.295 5.013 2.126 1.00 87.44 87 GLY A N 1
ATOM 699 C CA . GLY A 1 87 ? -6.613 4.066 1.055 1.00 87.44 87 GLY A CA 1
ATOM 700 C C . GLY A 1 87 ? -6.783 4.750 -0.300 1.00 87.44 87 GLY A C 1
ATOM 701 O O . GLY A 1 87 ? -6.195 4.308 -1.279 1.00 87.44 87 GLY A O 1
ATOM 702 N N . MET A 1 88 ? -7.522 5.860 -0.357 1.00 87.81 88 MET A N 1
ATOM 703 C CA . MET A 1 88 ? -7.715 6.624 -1.595 1.00 87.81 88 MET A CA 1
ATOM 704 C C . MET A 1 88 ? -6.426 7.287 -2.095 1.00 87.81 88 MET A C 1
ATOM 706 O O . MET A 1 88 ? -6.201 7.325 -3.301 1.00 87.81 88 MET A O 1
ATOM 710 N N . CYS A 1 89 ? -5.549 7.753 -1.202 1.00 88.44 89 CYS A N 1
ATOM 711 C CA . CYS A 1 89 ? -4.227 8.252 -1.585 1.00 88.44 89 CYS A CA 1
ATOM 712 C C . CYS A 1 89 ? -3.370 7.149 -2.221 1.00 88.44 89 CYS A C 1
ATOM 714 O O . CYS A 1 89 ? -2.718 7.401 -3.230 1.00 88.44 89 CYS A O 1
ATOM 716 N N . ALA A 1 90 ? -3.407 5.926 -1.678 1.00 86.94 90 ALA A N 1
ATOM 717 C CA . ALA A 1 90 ? -2.702 4.789 -2.269 1.00 86.94 90 ALA A CA 1
ATOM 718 C C . ALA A 1 90 ? -3.233 4.447 -3.670 1.00 86.94 90 ALA A C 1
ATOM 720 O O . ALA A 1 90 ? -2.452 4.208 -4.586 1.00 86.94 90 ALA A O 1
ATOM 721 N N . VAL A 1 91 ? -4.558 4.488 -3.853 1.00 87.62 91 VAL A N 1
ATOM 722 C CA . VAL A 1 91 ? -5.190 4.327 -5.172 1.00 87.62 91 VAL A CA 1
ATOM 723 C C . VAL A 1 91 ? -4.724 5.406 -6.140 1.00 87.62 91 VAL A C 1
ATOM 725 O O . VAL A 1 91 ? -4.371 5.090 -7.271 1.00 87.62 91 VAL A O 1
ATOM 728 N N . GLY A 1 92 ? -4.717 6.669 -5.707 1.00 86.75 92 GLY A N 1
ATOM 729 C CA . GLY A 1 92 ? -4.269 7.788 -6.532 1.00 86.75 92 GLY A CA 1
ATOM 730 C C . GLY A 1 92 ? -2.817 7.629 -6.976 1.00 86.75 92 GLY A C 1
ATOM 731 O O . GLY A 1 92 ? -2.525 7.796 -8.157 1.00 86.75 92 GLY A O 1
ATOM 732 N N . ALA A 1 93 ? -1.932 7.231 -6.057 1.00 84.56 93 ALA A N 1
ATOM 733 C CA . ALA A 1 93 ? -0.538 6.937 -6.372 1.00 84.56 93 ALA A CA 1
ATOM 734 C C . ALA A 1 93 ? -0.427 5.812 -7.414 1.00 84.56 93 ALA A C 1
ATOM 736 O O . ALA A 1 93 ? 0.175 6.026 -8.461 1.00 84.56 93 ALA A O 1
ATOM 737 N N . ALA A 1 94 ? -1.076 4.665 -7.183 1.00 82.50 94 ALA A N 1
ATOM 738 C CA . ALA A 1 94 ? -1.063 3.516 -8.095 1.00 82.50 94 ALA A CA 1
ATOM 739 C C . ALA A 1 94 ? -1.629 3.845 -9.494 1.00 82.50 94 ALA A C 1
ATOM 741 O O . ALA A 1 94 ? -1.057 3.471 -10.523 1.00 82.50 94 ALA A O 1
ATOM 742 N N . ALA A 1 95 ? -2.718 4.617 -9.545 1.00 85.94 95 ALA A N 1
ATOM 743 C CA . ALA A 1 95 ? -3.322 5.069 -10.793 1.00 85.94 95 ALA A CA 1
ATOM 744 C C . ALA A 1 95 ? -2.388 5.998 -11.576 1.00 85.94 95 ALA A C 1
ATOM 746 O O . ALA A 1 95 ? -2.239 5.821 -12.785 1.00 85.94 95 ALA A O 1
ATOM 747 N N . LEU A 1 96 ? -1.715 6.936 -10.900 1.00 84.88 96 LEU A N 1
ATOM 748 C CA . LEU A 1 96 ? -0.708 7.793 -11.529 1.00 84.88 96 LEU A CA 1
ATOM 749 C C . LEU A 1 96 ? 0.435 6.966 -12.131 1.00 84.88 96 LEU A C 1
ATOM 751 O O . LEU A 1 96 ? 0.841 7.248 -13.256 1.00 84.88 96 LEU A O 1
ATOM 755 N N . VAL A 1 97 ? 0.894 5.908 -11.446 1.00 79.19 97 VAL A N 1
ATOM 756 C CA . VAL A 1 97 ? 1.918 4.988 -11.989 1.00 79.19 97 VAL A CA 1
ATOM 757 C C . VAL A 1 97 ? 1.443 4.330 -13.267 1.00 79.19 97 VAL A C 1
ATOM 759 O O . VAL A 1 97 ? 2.174 4.286 -14.252 1.00 79.19 97 VAL A O 1
ATOM 762 N N . THR A 1 98 ? 0.217 3.812 -13.246 1.00 81.50 98 THR A N 1
ATOM 763 C CA . THR A 1 98 ? -0.363 3.091 -14.379 1.00 81.50 98 THR A CA 1
ATOM 764 C C . THR A 1 98 ? -0.518 4.013 -15.582 1.00 81.50 98 THR A C 1
ATOM 766 O O . THR A 1 98 ? -0.149 3.649 -16.692 1.00 81.50 98 THR A O 1
ATOM 769 N N . VAL A 1 99 ? -1.006 5.237 -15.367 1.00 84.19 99 VAL A N 1
ATOM 770 C CA . VAL A 1 99 ? -1.115 6.243 -16.432 1.00 84.19 99 VAL A CA 1
ATOM 771 C C . VAL A 1 99 ? 0.266 6.593 -16.982 1.00 84.19 99 VAL A C 1
ATOM 773 O O . VAL A 1 99 ? 0.447 6.600 -18.197 1.00 84.19 99 VAL A O 1
ATOM 776 N N . TYR A 1 100 ? 1.253 6.822 -16.113 1.00 77.81 100 TYR A N 1
ATOM 777 C CA . TYR A 1 100 ? 2.615 7.128 -16.541 1.00 77.81 100 TYR A CA 1
ATOM 778 C C . TYR A 1 100 ? 3.240 5.986 -17.351 1.00 77.81 100 TYR A C 1
ATOM 780 O O . TYR A 1 100 ? 3.777 6.237 -18.423 1.00 77.81 100 TYR A O 1
ATOM 788 N N . THR A 1 101 ? 3.120 4.736 -16.894 1.00 75.44 101 THR A N 1
ATOM 789 C CA . THR A 1 101 ? 3.644 3.568 -17.631 1.00 75.44 101 THR A CA 1
ATOM 790 C C . THR A 1 101 ? 2.968 3.399 -18.987 1.00 75.44 101 THR A C 1
ATOM 792 O O . THR A 1 101 ? 3.648 3.104 -19.965 1.00 75.44 101 THR A O 1
ATOM 795 N N . ILE A 1 102 ? 1.660 3.651 -19.088 1.00 81.31 102 ILE A N 1
ATOM 796 C CA . ILE A 1 102 ? 0.952 3.623 -20.376 1.00 81.31 102 ILE A CA 1
ATOM 797 C C . ILE A 1 102 ? 1.455 4.731 -21.313 1.00 81.31 102 ILE A C 1
ATOM 799 O O . ILE A 1 102 ? 1.603 4.483 -22.507 1.00 81.31 102 ILE A O 1
ATOM 803 N N . ILE A 1 103 ? 1.718 5.938 -20.797 1.00 81.94 103 ILE A N 1
ATOM 804 C CA . ILE A 1 103 ? 2.215 7.064 -21.605 1.00 81.94 103 ILE A CA 1
ATOM 805 C C . ILE A 1 103 ? 3.668 6.832 -22.044 1.00 81.94 103 ILE A C 1
ATOM 807 O O . ILE A 1 103 ? 3.996 7.098 -23.197 1.00 81.94 103 ILE A O 1
ATOM 811 N N . ALA A 1 104 ? 4.529 6.351 -21.143 1.00 75.44 104 ALA A N 1
ATOM 812 C CA . ALA A 1 104 ? 5.957 6.182 -21.396 1.00 75.44 104 ALA A CA 1
ATOM 813 C C . ALA A 1 104 ? 6.258 4.974 -22.296 1.00 75.44 104 ALA A C 1
ATOM 815 O O . ALA A 1 104 ? 6.993 5.103 -23.273 1.00 75.44 104 ALA A O 1
ATOM 816 N N . ASP A 1 105 ? 5.661 3.815 -22.002 1.00 69.50 105 ASP A N 1
ATOM 817 C CA . ASP A 1 105 ? 6.013 2.546 -22.655 1.00 69.50 105 ASP A CA 1
ATOM 818 C C . ASP A 1 105 ? 4.973 2.071 -23.684 1.00 69.50 105 ASP A C 1
ATOM 820 O O . ASP A 1 105 ? 5.212 1.089 -24.407 1.00 69.50 105 ASP A O 1
ATOM 824 N N . GLY A 1 106 ? 3.826 2.756 -23.759 1.00 69.88 106 GLY A N 1
ATOM 825 C CA . GLY A 1 106 ? 2.639 2.328 -24.496 1.00 69.88 106 GLY A CA 1
ATOM 826 C C . GLY A 1 106 ? 1.827 1.264 -23.748 1.00 69.88 106 GLY A C 1
ATOM 827 O O . GLY A 1 106 ? 2.237 0.725 -22.717 1.00 69.88 106 GLY A O 1
ATOM 828 N N . PHE A 1 107 ? 0.652 0.908 -24.277 1.00 73.44 107 PHE A N 1
ATOM 829 C CA . PHE A 1 107 ? -0.159 -0.169 -23.701 1.00 73.44 107 PHE A CA 1
ATOM 830 C C . PHE A 1 107 ? 0.425 -1.540 -24.074 1.00 73.44 107 PHE A C 1
ATOM 832 O O . PHE A 1 107 ? 0.020 -2.168 -25.053 1.00 73.44 107 PHE A O 1
ATOM 839 N N . LYS A 1 108 ? 1.410 -1.997 -23.297 1.00 69.88 108 LYS A N 1
ATOM 840 C CA . LYS A 1 108 ? 1.997 -3.337 -23.416 1.00 69.88 108 LYS A CA 1
ATOM 841 C C . LYS A 1 108 ? 1.498 -4.243 -22.283 1.00 69.88 108 LYS A C 1
ATOM 843 O O . LYS A 1 108 ? 1.403 -3.784 -21.143 1.00 69.88 108 LYS A O 1
ATOM 848 N N . PRO A 1 109 ? 1.237 -5.539 -22.544 1.00 68.00 109 PRO A N 1
ATOM 849 C CA . PRO A 1 109 ? 0.836 -6.489 -21.499 1.00 68.00 109 PRO A CA 1
ATOM 850 C C . PRO A 1 109 ? 1.824 -6.523 -20.324 1.00 68.00 109 PRO A C 1
ATOM 852 O O . PRO A 1 109 ? 1.422 -6.619 -19.168 1.00 68.00 109 PRO A O 1
ATOM 855 N N . TYR A 1 110 ? 3.111 -6.355 -20.628 1.00 62.84 110 TYR A N 1
ATOM 856 C CA . TYR A 1 110 ? 4.189 -6.161 -19.669 1.00 62.84 110 TYR A CA 1
ATOM 857 C C . TYR A 1 110 ? 4.945 -4.871 -20.033 1.00 62.84 110 TYR A C 1
ATOM 859 O O . TYR A 1 110 ? 5.314 -4.734 -21.202 1.00 62.84 110 TYR A O 1
ATOM 867 N N . PRO A 1 111 ? 5.181 -3.924 -19.103 1.00 66.31 111 PRO A N 1
ATOM 868 C CA . PRO A 1 111 ? 4.841 -3.935 -17.672 1.00 66.31 111 PRO A CA 1
ATOM 869 C C . PRO A 1 111 ? 3.461 -3.330 -17.324 1.00 66.31 111 PRO A C 1
ATOM 871 O O . PRO A 1 111 ? 2.978 -3.514 -16.206 1.00 66.31 111 PRO A O 1
ATOM 874 N N . ALA A 1 112 ? 2.801 -2.624 -18.249 1.00 69.88 112 ALA A N 1
ATOM 875 C CA . ALA A 1 112 ? 1.608 -1.823 -17.940 1.00 69.88 112 ALA A CA 1
ATOM 876 C C . ALA A 1 112 ? 0.413 -2.657 -17.429 1.00 69.88 112 ALA A C 1
ATOM 878 O O . ALA A 1 112 ? -0.293 -2.228 -16.515 1.00 69.88 112 ALA A O 1
ATOM 879 N N . GLY A 1 113 ? 0.213 -3.877 -17.946 1.00 69.31 113 GLY A N 1
ATOM 880 C CA . GLY A 1 113 ? -0.847 -4.779 -17.475 1.00 69.31 113 GLY A CA 1
ATOM 881 C C . GLY A 1 113 ? -0.700 -5.194 -16.004 1.00 69.31 113 GLY A C 1
ATOM 882 O O . GLY A 1 113 ? -1.700 -5.325 -15.289 1.00 69.31 113 GLY A O 1
ATOM 883 N N . ILE A 1 114 ? 0.538 -5.333 -15.518 1.00 75.44 114 ILE A N 1
ATOM 884 C CA . ILE A 1 114 ? 0.824 -5.654 -14.112 1.00 75.44 114 ILE A CA 1
ATOM 885 C C . ILE A 1 114 ? 0.461 -4.470 -13.217 1.00 75.44 114 ILE A C 1
ATOM 887 O O . ILE A 1 114 ? -0.271 -4.649 -12.243 1.00 75.44 114 ILE A O 1
ATOM 891 N N . TYR A 1 115 ? 0.897 -3.257 -13.569 1.00 74.94 115 TYR A N 1
ATOM 892 C CA . TYR A 1 115 ? 0.574 -2.048 -12.802 1.00 74.94 115 TYR A CA 1
ATOM 893 C C . TYR A 1 115 ? -0.926 -1.733 -12.796 1.00 74.94 115 TYR A C 1
ATOM 895 O O . TYR A 1 115 ? -1.470 -1.336 -11.761 1.00 74.94 115 TYR A O 1
ATOM 903 N N . LEU A 1 116 ? -1.628 -1.995 -13.901 1.00 78.75 116 LEU A N 1
ATOM 904 C CA . LEU A 1 116 ? -3.083 -1.870 -13.966 1.00 78.75 116 LEU A CA 1
ATOM 905 C C . LEU A 1 116 ? -3.774 -2.847 -13.003 1.00 78.7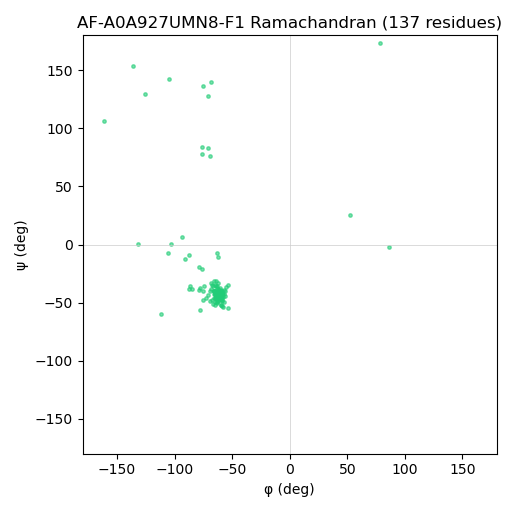5 116 LEU A C 1
ATOM 907 O O . LEU A 1 116 ? -4.627 -2.444 -12.211 1.00 78.75 116 LEU A O 1
ATOM 911 N N . THR A 1 117 ? -3.375 -4.121 -13.030 1.00 81.62 117 THR A N 1
ATOM 912 C CA . THR A 1 117 ? -3.913 -5.155 -12.129 1.00 81.62 117 THR A CA 1
ATOM 913 C C . THR A 1 117 ? -3.649 -4.798 -10.667 1.00 81.62 117 THR A C 1
ATOM 915 O O . THR A 1 117 ? -4.541 -4.880 -9.822 1.00 81.62 117 THR A O 1
ATOM 918 N N . TYR A 1 118 ? -2.440 -4.331 -10.377 1.00 80.69 118 TYR A N 1
ATOM 919 C CA . TYR A 1 118 ? -2.031 -3.876 -9.057 1.00 80.69 118 TYR A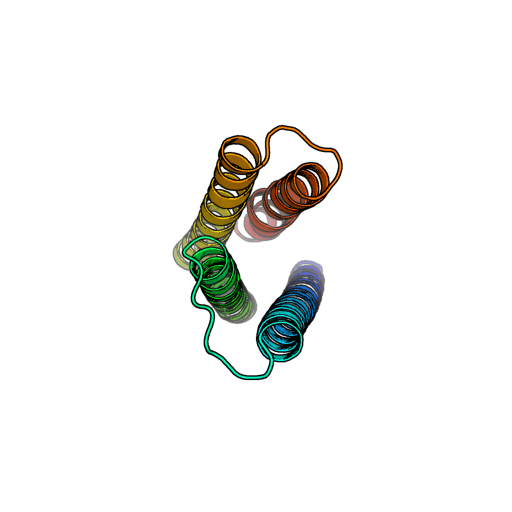 CA 1
ATOM 920 C C . TYR A 1 118 ? -2.876 -2.694 -8.558 1.00 80.69 118 TYR A C 1
ATOM 922 O O . TYR A 1 118 ? -3.406 -2.721 -7.446 1.00 80.69 118 TYR A O 1
ATOM 930 N N . THR A 1 119 ? -3.102 -1.697 -9.412 1.00 83.25 119 THR A N 1
ATOM 931 C CA . THR A 1 119 ? -3.956 -0.539 -9.108 1.00 83.25 119 THR A CA 1
ATOM 932 C C . THR A 1 119 ? -5.388 -0.957 -8.793 1.00 83.25 119 THR A C 1
ATOM 934 O O . THR A 1 119 ? -5.980 -0.467 -7.826 1.00 83.25 119 THR A O 1
ATOM 937 N N . LEU A 1 120 ? -5.944 -1.901 -9.558 1.00 84.75 120 LEU A N 1
ATOM 938 C CA . LEU A 1 120 ? -7.276 -2.450 -9.300 1.00 84.75 120 LEU A CA 1
ATOM 939 C C . LEU A 1 120 ? -7.339 -3.175 -7.951 1.00 84.75 120 LEU A C 1
ATOM 941 O O . LEU A 1 120 ? -8.300 -2.987 -7.204 1.00 84.75 120 LEU A O 1
ATOM 945 N N . LEU A 1 121 ? -6.312 -3.951 -7.599 1.00 85.06 121 LEU A N 1
ATOM 946 C CA . LEU A 1 121 ? -6.242 -4.625 -6.301 1.00 85.06 121 LEU A CA 1
ATOM 947 C C . LEU A 1 121 ? -6.182 -3.625 -5.140 1.00 85.06 121 LEU A C 1
ATOM 949 O O . LEU A 1 121 ? -6.929 -3.783 -4.172 1.00 85.06 121 LEU A O 1
ATOM 953 N N . ILE A 1 122 ? -5.378 -2.562 -5.242 1.00 86.25 122 ILE 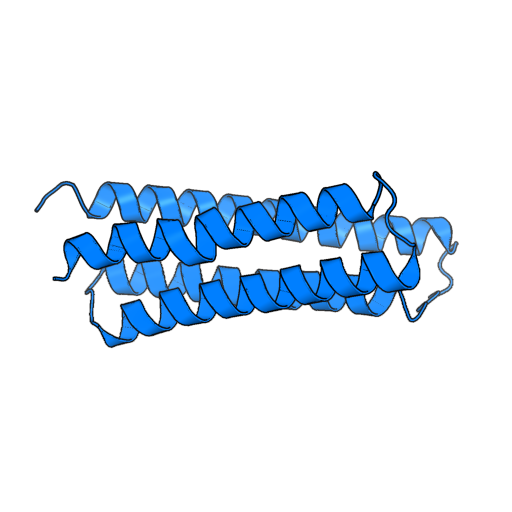A N 1
ATOM 954 C CA . ILE A 1 122 ? -5.329 -1.491 -4.230 1.00 86.25 122 ILE A CA 1
ATOM 955 C C . ILE A 1 122 ? -6.690 -0.810 -4.102 1.00 86.25 122 ILE A C 1
ATOM 957 O O . ILE A 1 122 ? -7.185 -0.621 -2.987 1.00 86.25 122 ILE A O 1
ATOM 961 N N . LEU A 1 123 ? -7.328 -0.481 -5.224 1.00 86.88 123 LEU A N 1
ATOM 962 C CA . LEU A 1 123 ? -8.652 0.136 -5.238 1.00 86.88 123 LEU A CA 1
ATOM 963 C C . LEU A 1 123 ? -9.688 -0.737 -4.535 1.00 86.88 123 LEU A C 1
ATOM 965 O O . LEU A 1 123 ? -10.367 -0.274 -3.612 1.00 86.88 123 LEU A O 1
ATOM 969 N N . ILE A 1 124 ? -9.782 -2.003 -4.934 1.00 86.94 124 ILE A N 1
ATOM 970 C CA . ILE A 1 124 ? -10.763 -2.938 -4.389 1.00 86.94 124 ILE A CA 1
ATOM 971 C C . ILE A 1 124 ? -10.474 -3.188 -2.909 1.00 86.94 124 ILE A C 1
ATOM 973 O O . ILE A 1 124 ? -11.358 -3.012 -2.072 1.00 86.94 124 ILE A O 1
ATOM 977 N N . VAL A 1 125 ? -9.246 -3.558 -2.554 1.00 86.56 125 VAL A N 1
ATOM 978 C CA . VAL A 1 125 ? -8.917 -3.993 -1.194 1.00 86.56 125 VAL A CA 1
ATOM 979 C C . VAL A 1 125 ? -8.788 -2.802 -0.245 1.00 86.56 125 VAL A C 1
ATOM 981 O O . VAL A 1 125 ? -9.487 -2.737 0.770 1.00 86.56 125 VAL A O 1
ATOM 984 N N . ARG A 1 126 ? -7.913 -1.845 -0.564 1.00 86.25 126 ARG A N 1
ATOM 985 C CA . ARG A 1 126 ? -7.517 -0.753 0.342 1.00 86.25 126 ARG A CA 1
ATOM 986 C C . ARG A 1 126 ? -8.455 0.447 0.264 1.00 86.25 126 ARG A C 1
ATOM 988 O O . ARG A 1 126 ? -8.713 1.062 1.298 1.00 86.25 126 ARG A O 1
ATOM 995 N N . GLY A 1 127 ? -8.982 0.758 -0.920 1.00 82.62 127 GLY A N 1
ATOM 996 C CA . GLY A 1 127 ? -9.940 1.851 -1.114 1.00 82.62 127 GLY A CA 1
ATOM 997 C C . GLY A 1 127 ? -11.370 1.488 -0.701 1.00 82.62 127 GLY A C 1
ATOM 998 O O . GLY A 1 127 ? -12.073 2.305 -0.104 1.00 82.62 127 GLY A O 1
ATOM 999 N N . ILE A 1 128 ? -11.810 0.256 -0.983 1.00 86.19 128 ILE A N 1
ATOM 1000 C CA . ILE A 1 128 ? -13.224 -0.128 -0.853 1.00 86.19 128 ILE A CA 1
ATOM 1001 C C . ILE A 1 128 ? -13.456 -1.138 0.277 1.00 86.19 128 ILE A C 1
ATOM 1003 O O . ILE A 1 128 ? -14.224 -0.846 1.198 1.00 86.19 128 ILE A O 1
ATOM 1007 N N . VAL A 1 129 ? -12.839 -2.321 0.226 1.00 86.69 129 VAL A N 1
ATOM 1008 C CA . VAL A 1 129 ? -13.160 -3.452 1.116 1.00 86.69 129 VAL A CA 1
ATOM 1009 C C . VAL A 1 129 ? -12.786 -3.158 2.565 1.00 86.69 129 VAL A C 1
ATOM 1011 O O . VAL A 1 129 ? -13.647 -3.299 3.437 1.00 86.69 129 VAL A O 1
ATOM 1014 N N . ILE A 1 130 ? -11.550 -2.722 2.830 1.00 85.69 130 ILE A N 1
ATOM 1015 C CA . ILE A 1 130 ? -11.076 -2.421 4.190 1.00 85.69 130 ILE A CA 1
ATOM 1016 C C . ILE A 1 130 ? -11.971 -1.344 4.838 1.00 85.69 130 ILE A C 1
ATOM 1018 O O . ILE A 1 130 ? -12.558 -1.621 5.892 1.00 85.69 130 ILE A O 1
ATOM 1022 N N . PRO A 1 131 ? -12.194 -0.165 4.217 1.00 83.56 131 PRO A N 1
ATOM 1023 C CA . PRO A 1 131 ? -13.078 0.842 4.792 1.00 83.56 131 PRO A CA 1
ATOM 1024 C C . PRO A 1 131 ? -14.527 0.355 4.941 1.00 83.56 131 PRO A C 1
ATOM 1026 O O . PRO A 1 131 ? -15.091 0.451 6.032 1.00 83.56 131 PRO A O 1
ATOM 1029 N N . LYS A 1 132 ? -15.146 -0.242 3.912 1.00 84.69 132 LYS A N 1
ATOM 1030 C CA . LYS A 1 132 ? -16.544 -0.708 4.019 1.00 84.69 132 LYS A CA 1
ATOM 1031 C C . LYS A 1 132 ? -16.735 -1.731 5.141 1.00 84.69 132 LYS A C 1
ATOM 1033 O O . LYS A 1 132 ? -17.704 -1.631 5.897 1.00 84.69 132 LYS A O 1
ATOM 1038 N N . CYS A 1 133 ? -15.813 -2.682 5.282 1.00 82.75 133 CYS A N 1
ATOM 1039 C CA . CYS A 1 133 ? -15.890 -3.712 6.318 1.00 82.75 133 CYS A CA 1
ATOM 1040 C C . CYS A 1 133 ? -15.753 -3.143 7.733 1.00 82.75 133 CYS A C 1
ATOM 1042 O O . CYS A 1 133 ? -16.343 -3.689 8.665 1.00 82.75 133 CYS A O 1
ATOM 1044 N N . ILE A 1 134 ? -14.998 -2.057 7.894 1.00 78.69 134 ILE A N 1
ATOM 1045 C CA . ILE A 1 134 ? -14.771 -1.418 9.192 1.00 78.69 134 ILE A CA 1
ATOM 1046 C C . ILE A 1 134 ? -15.902 -0.452 9.533 1.00 78.69 134 ILE A C 1
ATOM 1048 O O . ILE A 1 134 ? -16.358 -0.448 10.674 1.00 78.69 134 ILE A O 1
ATOM 1052 N N . ARG A 1 135 ? -16.431 0.294 8.554 1.00 76.69 135 ARG A N 1
ATOM 1053 C CA . ARG A 1 135 ? -17.569 1.208 8.750 1.00 76.69 135 ARG A CA 1
ATOM 1054 C C . ARG A 1 135 ? -18.796 0.498 9.318 1.00 76.69 135 ARG A C 1
ATOM 1056 O O . ARG A 1 135 ? -19.450 1.046 10.197 1.00 76.69 135 ARG A O 1
ATOM 1063 N N . LYS A 1 136 ? -19.072 -0.728 8.853 1.00 62.53 136 LYS A N 1
ATOM 1064 C CA . LYS A 1 136 ? -20.223 -1.547 9.278 1.00 62.53 136 LYS A CA 1
ATOM 1065 C C . LYS A 1 136 ? -20.203 -1.923 10.772 1.00 62.53 136 LYS A C 1
ATOM 1067 O O . LYS A 1 136 ? -21.191 -2.438 11.271 1.00 62.53 136 LYS A O 1
ATOM 1072 N N . ASN A 1 137 ? -19.095 -1.683 11.478 1.00 57.34 137 ASN A N 1
ATOM 1073 C CA . ASN A 1 137 ? -18.970 -1.947 12.914 1.00 57.34 137 ASN A CA 1
ATOM 1074 C C . ASN A 1 137 ? -19.074 -0.677 13.789 1.00 57.34 137 ASN A C 1
ATOM 1076 O O . ASN A 1 137 ? -18.939 -0.794 15.005 1.00 57.34 137 ASN A O 1
ATOM 1080 N N . TYR A 1 138 ? -19.266 0.514 13.199 1.00 56.75 138 TYR A N 1
ATOM 1081 C CA . TYR A 1 138 ? -19.291 1.809 13.910 1.00 56.75 138 TYR A CA 1
ATOM 1082 C C . TYR A 1 138 ? -20.479 2.722 13.553 1.00 56.75 138 TYR A C 1
ATOM 1084 O O . TYR A 1 138 ? -20.553 3.839 14.068 1.00 56.75 138 TYR A O 1
ATOM 1092 N N . VAL A 1 139 ? -21.368 2.270 12.664 1.00 47.41 139 VAL A N 1
ATOM 1093 C CA . VAL A 1 139 ? -22.723 2.808 12.448 1.00 47.41 139 VAL A CA 1
ATOM 1094 C C . VAL A 1 139 ? -23.686 1.752 12.959 1.00 47.41 139 VAL A C 1
ATOM 1096 O O . VAL A 1 139 ? -24.629 2.133 13.675 1.00 47.41 139 VAL A O 1
#